Protein AF-A0A2V7FB68-F1 (afdb_monomer)

Mean predicted aligned error: 2.92 Å

Secondary structure (DSSP, 8-state):
--HHHHHHHHHHHHHHTSS--SPPS-EEEEE--SPBPTTT-SB--TTSEEEEEE-TTS-EEEEEHHHHHHHHHHHHHHS--

Foldseek 3Di:
DDLVVLLVQLVVCCVVVLDPLDAFPDKDKAAFPQDAQSRPRHGRHRPFIWIWGAGPVGDIHIHGPSSVVSNNVVSVVVDDD

pLDDT: mean 94.49, std 9.06, range [49.38, 98.81]

Structure (mmCIF, N/CA/C/O backbone):
data_AF-A0A2V7FB68-F1
#
_entry.id   AF-A0A2V7FB68-F1
#
loop_
_atom_site.group_PDB
_atom_site.id
_atom_site.type_symbol
_atom_site.label_atom_id
_atom_site.label_alt_id
_atom_site.label_comp_id
_atom_site.label_asym_id
_atom_site.label_entity_id
_atom_site.label_seq_id
_atom_site.pdbx_PDB_ins_code
_atom_site.Cartn_x
_atom_site.Cartn_y
_atom_site.Cartn_z
_atom_site.occupancy
_atom_site.B_iso_or_equiv
_atom_site.auth_seq_id
_atom_site.auth_comp_id
_atom_site.auth_asym_id
_atom_site.auth_atom_id
_atom_site.pdbx_PDB_model_num
ATOM 1 N N . MET A 1 1 ? -7.878 -2.313 10.286 1.00 75.56 1 MET A N 1
ATOM 2 C CA . MET A 1 1 ? -7.776 -3.789 10.151 1.00 75.56 1 MET A CA 1
ATOM 3 C C . MET A 1 1 ? -6.595 -4.239 11.002 1.00 75.56 1 MET A C 1
ATOM 5 O O . MET A 1 1 ? -5.677 -3.443 11.121 1.00 75.56 1 MET A O 1
ATOM 9 N N . ASN A 1 2 ? -6.608 -5.423 11.624 1.00 92.94 2 ASN A N 1
ATOM 10 C CA . ASN A 1 2 ? -5.414 -5.906 12.339 1.00 92.94 2 ASN A CA 1
ATOM 11 C C . ASN A 1 2 ? -4.315 -6.321 11.335 1.00 92.94 2 ASN A C 1
ATOM 13 O O . ASN A 1 2 ? -4.640 -6.745 10.224 1.00 92.94 2 ASN A O 1
ATOM 17 N N . LEU A 1 3 ? -3.048 -6.217 11.735 1.00 93.44 3 LEU A N 1
ATOM 18 C CA . LEU A 1 3 ? -1.854 -6.465 10.929 1.00 93.44 3 LEU A CA 1
ATOM 19 C C . LEU A 1 3 ? -1.809 -7.872 10.321 1.00 93.44 3 LEU A C 1
ATOM 21 O O . LEU A 1 3 ? -1.518 -7.997 9.136 1.00 93.44 3 LEU A O 1
ATOM 25 N N . ASP A 1 4 ? -2.172 -8.915 11.072 1.00 95.88 4 ASP A N 1
ATOM 26 C CA . ASP A 1 4 ? -2.154 -10.293 10.549 1.00 95.88 4 ASP A CA 1
ATOM 27 C C . ASP A 1 4 ? -3.086 -10.461 9.346 1.00 95.88 4 ASP A C 1
ATOM 29 O O . ASP A 1 4 ? -2.736 -11.082 8.343 1.00 95.88 4 ASP A O 1
ATOM 33 N N . ARG A 1 5 ? -4.2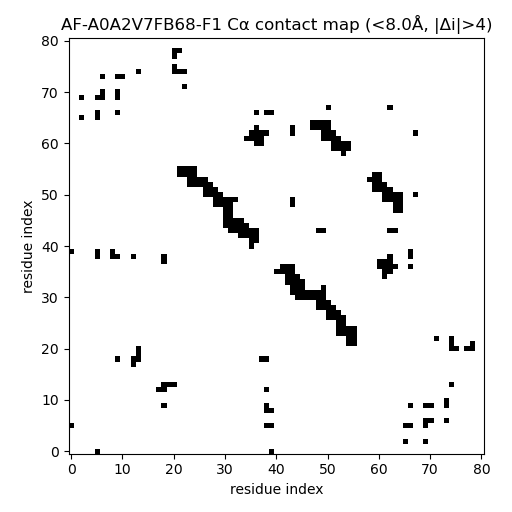61 -9.823 9.405 1.00 96.69 5 ARG A N 1
ATOM 34 C CA . ARG A 1 5 ? -5.208 -9.823 8.288 1.00 96.69 5 ARG A CA 1
ATOM 35 C C . ARG A 1 5 ? -4.706 -8.980 7.116 1.00 96.69 5 ARG A C 1
ATOM 37 O O . ARG A 1 5 ? -4.946 -9.360 5.978 1.00 96.69 5 ARG A O 1
ATOM 44 N N . ILE A 1 6 ? -4.015 -7.865 7.372 1.00 98.06 6 ILE A N 1
ATOM 45 C CA . ILE A 1 6 ? -3.372 -7.069 6.311 1.00 98.06 6 ILE A CA 1
ATOM 46 C C . ILE A 1 6 ? -2.360 -7.933 5.561 1.00 98.06 6 ILE A C 1
ATOM 48 O O . ILE A 1 6 ? -2.434 -8.022 4.341 1.00 98.06 6 ILE A O 1
ATOM 52 N N . ARG A 1 7 ? -1.474 -8.623 6.281 1.00 97.50 7 ARG A N 1
ATOM 53 C CA . ARG A 1 7 ? -0.451 -9.491 5.685 1.00 97.50 7 ARG A CA 1
ATOM 54 C C . ARG A 1 7 ? -1.052 -10.634 4.870 1.00 97.50 7 ARG A C 1
ATOM 56 O O . ARG A 1 7 ? -0.569 -10.903 3.776 1.00 97.50 7 ARG A O 1
ATOM 63 N N . ALA A 1 8 ? -2.110 -11.273 5.371 1.00 97.19 8 ALA A N 1
ATOM 64 C CA . ALA A 1 8 ? -2.803 -12.332 4.639 1.00 97.19 8 ALA A CA 1
ATOM 65 C C . ALA A 1 8 ? -3.387 -11.828 3.306 1.00 97.19 8 ALA A C 1
ATOM 67 O O . ALA A 1 8 ? -3.133 -12.431 2.270 1.00 97.19 8 ALA A O 1
ATOM 68 N N . VAL A 1 9 ? -4.090 -10.688 3.325 1.00 98.19 9 VAL A N 1
ATOM 69 C CA . VAL A 1 9 ? -4.690 -10.094 2.115 1.00 98.19 9 VAL A CA 1
ATOM 70 C C . VAL A 1 9 ? -3.626 -9.614 1.128 1.00 98.19 9 VAL A C 1
ATOM 72 O O . VAL A 1 9 ? -3.793 -9.763 -0.076 1.00 98.19 9 VAL A O 1
ATOM 75 N N . VAL A 1 10 ? -2.522 -9.046 1.621 1.00 98.25 10 VAL A N 1
ATOM 76 C CA . VAL A 1 10 ? -1.390 -8.653 0.772 1.00 98.25 10 VAL A CA 1
ATOM 77 C C . VAL A 1 10 ? -0.839 -9.859 0.016 1.00 98.25 10 VAL A C 1
ATOM 79 O O . VAL A 1 10 ? -0.685 -9.773 -1.196 1.00 98.25 10 VAL A O 1
ATOM 82 N N . ARG A 1 11 ? -0.572 -10.973 0.709 1.00 97.00 11 ARG A N 1
ATOM 83 C CA . ARG A 1 11 ? -0.055 -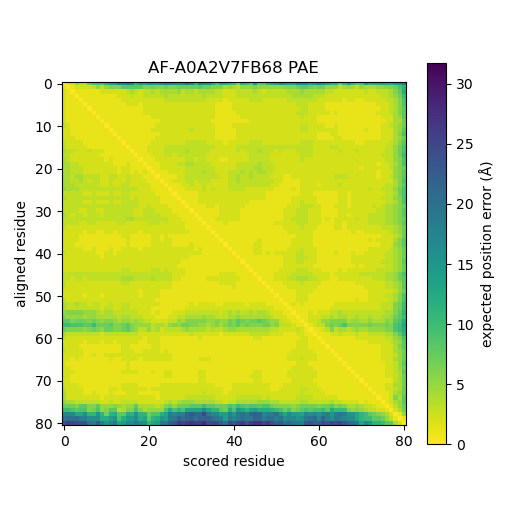12.196 0.074 1.00 97.00 11 ARG A CA 1
ATOM 84 C C . ARG A 1 11 ? -1.029 -12.740 -0.962 1.00 97.00 11 ARG A C 1
ATOM 86 O O . ARG A 1 11 ? -0.627 -12.969 -2.090 1.00 97.00 11 ARG A O 1
ATOM 93 N N . GLU A 1 12 ? -2.308 -12.842 -0.607 1.00 97.38 12 GLU A N 1
ATOM 94 C CA . GLU A 1 12 ? -3.360 -13.284 -1.528 1.00 97.38 12 GLU A CA 1
ATOM 95 C C . GLU A 1 12 ? -3.403 -12.435 -2.807 1.00 97.38 12 GLU A C 1
ATOM 97 O O . GLU A 1 12 ? -3.408 -12.985 -3.904 1.00 97.38 12 GLU A O 1
ATOM 102 N N . LYS A 1 13 ? -3.375 -11.102 -2.678 1.00 97.81 13 LYS A N 1
ATOM 103 C CA . LYS A 1 13 ? -3.412 -10.187 -3.829 1.00 97.81 13 LYS A CA 1
ATOM 104 C C . LYS A 1 13 ? -2.117 -10.192 -4.647 1.00 97.81 13 LYS A C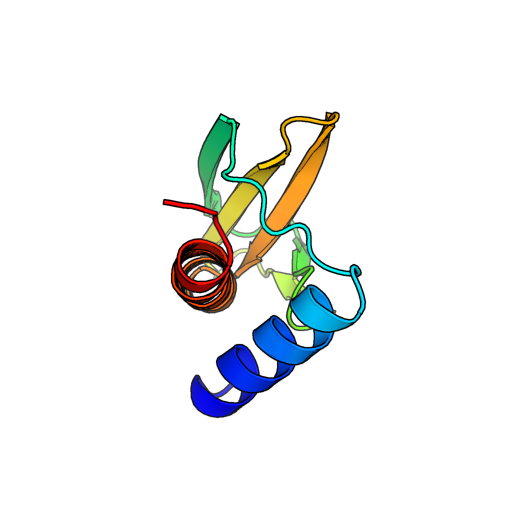 1
ATOM 106 O O . LYS A 1 13 ? -2.166 -9.959 -5.850 1.00 97.81 13 LYS A O 1
ATOM 111 N N . LEU A 1 14 ? -0.964 -10.421 -4.020 1.00 96.44 14 LEU A N 1
ATOM 112 C CA . LEU A 1 14 ? 0.299 -10.596 -4.741 1.00 96.44 14 LEU A CA 1
ATOM 113 C C . LEU A 1 14 ? 0.295 -11.911 -5.539 1.00 96.44 14 LEU A C 1
ATOM 115 O O . LEU A 1 14 ? 0.672 -11.911 -6.708 1.00 96.44 14 LEU A O 1
ATOM 119 N N . ASP A 1 15 ? -0.192 -13.002 -4.941 1.00 95.75 15 ASP A N 1
ATOM 120 C CA . ASP A 1 15 ? -0.291 -14.318 -5.584 1.00 95.75 15 ASP A CA 1
ATOM 121 C C . ASP A 1 15 ? -1.314 -14.330 -6.735 1.00 95.75 15 ASP A C 1
ATOM 123 O O . ASP A 1 15 ? -1.088 -14.980 -7.758 1.00 95.75 15 ASP A O 1
ATOM 127 N N . SER A 1 16 ? -2.432 -13.603 -6.599 1.00 96.38 16 SER A N 1
ATOM 128 C CA . SER A 1 16 ? -3.450 -13.467 -7.655 1.00 96.38 16 SER A CA 1
ATOM 129 C C . SER A 1 16 ? -3.054 -12.494 -8.771 1.00 96.38 16 SER A C 1
ATOM 131 O O . SER A 1 16 ? -3.648 -12.526 -9.850 1.00 96.38 16 SER A O 1
ATOM 133 N N . GLY A 1 17 ? -2.058 -11.634 -8.530 1.00 94.00 17 GLY A N 1
ATOM 134 C CA . GLY A 1 17 ? -1.653 -10.557 -9.434 1.00 94.00 17 GLY A CA 1
ATOM 135 C C . GLY A 1 17 ? -2.495 -9.278 -9.329 1.00 94.00 17 GLY A C 1
ATOM 136 O O . GLY A 1 17 ? -2.296 -8.361 -10.126 1.00 94.00 17 GLY A O 1
ATOM 137 N N . ASP A 1 18 ? -3.403 -9.186 -8.352 1.00 94.88 18 ASP A N 1
ATOM 138 C CA . ASP A 1 18 ? -4.191 -7.977 -8.068 1.00 94.88 18 ASP A CA 1
ATOM 139 C C . ASP A 1 18 ? -3.353 -6.858 -7.432 1.00 94.88 18 ASP A C 1
ATOM 141 O O . ASP A 1 18 ? -3.705 -5.679 -7.520 1.00 94.88 18 ASP A O 1
ATOM 145 N N . LEU A 1 19 ? -2.239 -7.215 -6.787 1.00 95.31 19 LEU A N 1
ATOM 146 C CA . LEU A 1 19 ? -1.191 -6.284 -6.393 1.00 95.31 19 LEU A CA 1
ATOM 147 C C . LEU A 1 19 ? 0.105 -6.600 -7.147 1.00 95.31 19 LEU A C 1
ATOM 149 O O . LEU A 1 19 ? 0.544 -7.749 -7.156 1.00 95.31 19 LEU A O 1
ATOM 153 N N . PRO A 1 20 ? 0.759 -5.591 -7.740 1.00 94.06 20 PRO A N 1
ATOM 154 C CA . PRO A 1 20 ? 2.062 -5.774 -8.360 1.00 94.06 20 PRO A CA 1
ATOM 155 C C . PRO A 1 20 ? 3.165 -5.939 -7.296 1.00 94.06 20 PRO A C 1
ATOM 157 O O . PRO A 1 20 ? 3.117 -5.259 -6.266 1.00 94.06 20 PRO A O 1
ATOM 160 N N . PRO A 1 21 ? 4.182 -6.793 -7.521 1.00 94.81 21 PRO A N 1
ATOM 161 C CA . PRO A 1 21 ? 5.371 -6.867 -6.667 1.00 94.81 21 PRO A CA 1
ATOM 162 C C . PRO A 1 21 ? 6.412 -5.773 -6.979 1.00 94.81 21 PRO A C 1
ATOM 164 O O . PRO A 1 21 ? 7.389 -5.608 -6.243 1.00 94.81 21 PRO A O 1
ATOM 167 N N . GLU A 1 22 ? 6.260 -5.030 -8.078 1.00 94.62 22 GLU A N 1
ATOM 168 C CA . GLU A 1 22 ? 7.232 -4.019 -8.485 1.00 94.62 22 GLU A CA 1
ATOM 169 C C . GLU A 1 22 ? 7.361 -2.883 -7.457 1.00 94.62 22 GLU A C 1
ATOM 171 O O . GLU A 1 22 ? 6.380 -2.346 -6.940 1.00 94.62 22 GLU A O 1
ATOM 176 N N . LYS A 1 23 ? 8.608 -2.475 -7.187 1.00 94.25 23 LYS A N 1
ATOM 177 C CA . LYS A 1 23 ? 8.906 -1.323 -6.330 1.00 94.25 23 LYS A CA 1
ATOM 178 C C . LYS A 1 23 ? 8.298 -0.046 -6.922 1.00 94.25 23 LYS A C 1
ATOM 180 O O . LYS A 1 23 ? 8.424 0.193 -8.122 1.00 94.25 23 LYS A O 1
ATOM 185 N N . CYS A 1 24 ? 7.724 0.804 -6.069 1.00 95.62 24 CYS A N 1
ATOM 186 C CA . CYS A 1 24 ? 7.281 2.142 -6.468 1.00 95.62 24 CYS A CA 1
ATOM 187 C C . CYS A 1 24 ? 8.441 2.956 -7.062 1.00 95.62 24 CYS A C 1
ATOM 189 O O . CYS A 1 24 ? 9.558 2.915 -6.539 1.00 95.62 24 CYS A O 1
ATOM 191 N N . LEU A 1 25 ? 8.166 3.752 -8.096 1.00 96.25 25 LEU A N 1
ATOM 192 C CA . LEU A 1 25 ? 9.112 4.763 -8.576 1.00 96.25 25 LEU A CA 1
ATOM 193 C C . LEU A 1 25 ? 9.286 5.865 -7.530 1.00 96.25 25 LEU A C 1
ATOM 195 O O . LEU A 1 25 ? 10.407 6.216 -7.163 1.00 96.25 25 LEU A O 1
ATOM 199 N N . ILE A 1 26 ? 8.159 6.369 -7.026 1.00 97.06 26 ILE A N 1
ATOM 200 C CA . ILE A 1 26 ? 8.082 7.400 -5.997 1.00 97.06 26 ILE A CA 1
ATOM 201 C C . ILE A 1 26 ? 6.955 7.031 -5.028 1.00 97.06 26 ILE A C 1
ATOM 203 O O . ILE A 1 26 ? 5.937 6.453 -5.423 1.00 97.06 26 ILE A O 1
ATOM 207 N N . THR A 1 27 ? 7.153 7.357 -3.751 1.00 97.94 27 THR A N 1
ATOM 208 C CA . THR A 1 27 ? 6.122 7.246 -2.718 1.00 97.94 27 THR A CA 1
ATOM 209 C C . THR A 1 27 ? 5.906 8.603 -2.057 1.00 97.94 27 THR A C 1
ATOM 211 O O . THR A 1 27 ? 6.869 9.233 -1.616 1.00 97.94 27 THR A O 1
ATOM 214 N N . TRP A 1 28 ? 4.649 9.030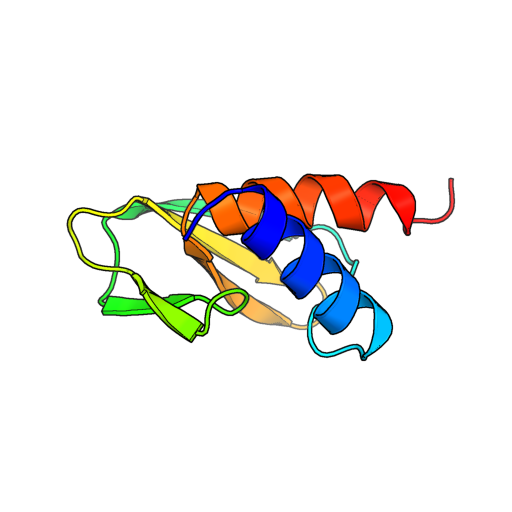 -1.941 1.00 98.38 28 TRP A N 1
ATOM 215 C CA . TRP A 1 28 ? 4.250 10.219 -1.185 1.00 98.38 28 TRP A CA 1
ATOM 216 C C . TRP A 1 28 ? 3.435 9.824 0.039 1.00 98.38 28 TRP A C 1
ATOM 218 O O . TRP A 1 28 ? 2.698 8.840 0.016 1.00 98.38 28 TRP A O 1
ATOM 228 N N . PHE A 1 29 ? 3.571 10.613 1.102 1.00 98.19 29 PHE A N 1
ATOM 229 C CA . PHE A 1 29 ? 2.842 10.430 2.351 1.00 98.19 29 PHE A CA 1
ATOM 230 C C . PHE A 1 29 ? 2.095 11.717 2.681 1.00 98.19 29 PHE A C 1
ATOM 232 O O . PHE A 1 29 ? 2.692 12.795 2.705 1.00 98.19 29 PHE A O 1
ATOM 239 N N . GLY A 1 30 ? 0.8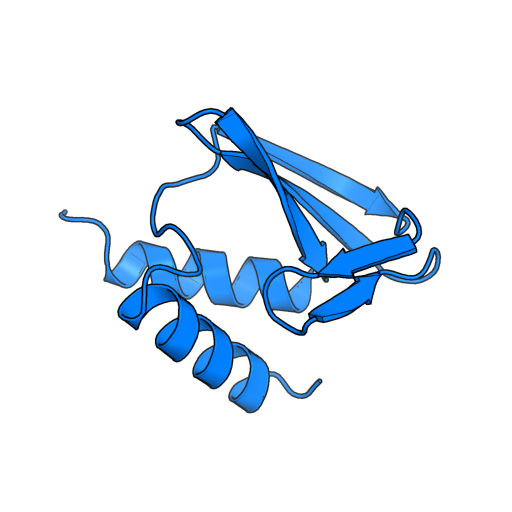01 11.600 2.957 1.00 98.31 30 GLY A N 1
ATOM 240 C CA . GLY A 1 30 ? -0.047 12.740 3.283 1.00 98.31 30 GLY A CA 1
ATOM 241 C C . GLY A 1 30 ? -1.357 12.331 3.957 1.00 98.31 30 GLY A C 1
ATOM 242 O O . GLY A 1 30 ? -1.570 11.147 4.221 1.00 98.31 30 GLY A O 1
ATOM 243 N N . PRO A 1 31 ? -2.230 13.302 4.273 1.00 98.56 31 PRO A N 1
ATOM 244 C CA . PRO A 1 31 ? -3.580 13.022 4.757 1.00 98.56 31 PRO A CA 1
ATOM 245 C C . PRO A 1 31 ? -4.408 12.276 3.707 1.00 98.56 31 PRO A C 1
ATOM 247 O O . PRO A 1 31 ? -4.248 12.521 2.512 1.00 98.56 31 PRO A O 1
ATOM 250 N N . GLY A 1 32 ? -5.332 11.423 4.152 1.00 98.38 32 GLY A N 1
ATOM 251 C CA . GLY A 1 32 ? -6.205 10.678 3.249 1.00 98.38 32 GLY A CA 1
ATOM 252 C C . GLY A 1 32 ? -7.083 11.544 2.348 1.00 98.38 32 GLY A C 1
ATOM 253 O O . GLY A 1 32 ? -7.7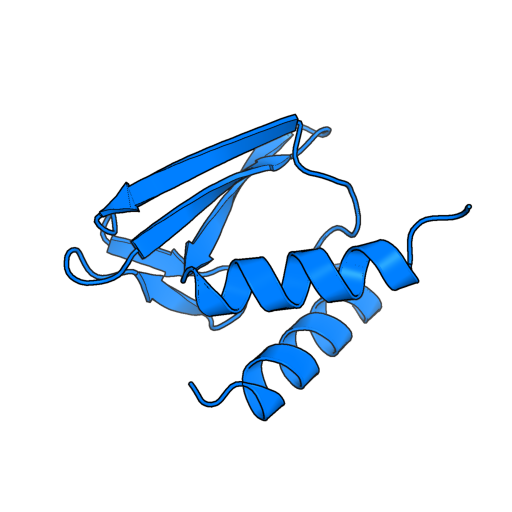76 12.461 2.790 1.00 98.38 32 GLY A O 1
ATOM 254 N N . SER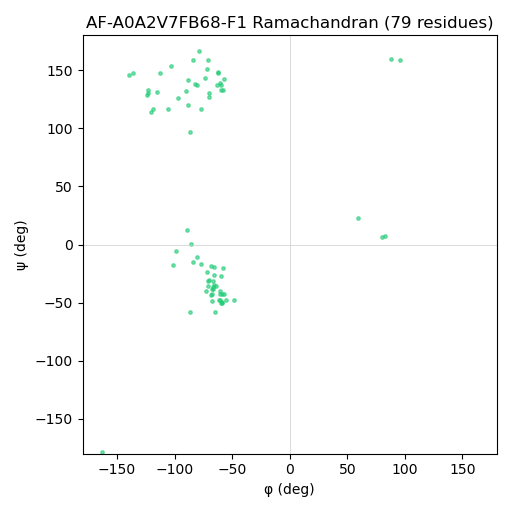 A 1 33 ? -7.097 11.195 1.068 1.00 98.00 33 SER A N 1
ATOM 255 C CA . SER A 1 33 ? -7.860 11.853 0.005 1.00 98.00 33 SER A CA 1
ATOM 256 C C . SER A 1 33 ? -9.304 11.353 -0.137 1.00 98.00 33 SER A C 1
ATOM 258 O O . SER A 1 33 ? -10.039 11.815 -1.011 1.00 98.00 33 SER A O 1
ATOM 260 N N . GLY A 1 34 ? -9.735 10.394 0.690 1.00 98.31 34 GLY A N 1
ATOM 261 C CA . GLY A 1 34 ? -11.045 9.747 0.578 1.00 98.31 34 GLY A CA 1
ATOM 262 C C . GLY A 1 34 ? -11.115 8.642 -0.482 1.00 98.31 34 GLY A C 1
ATOM 263 O O . GLY A 1 34 ? -12.195 8.109 -0.738 1.00 98.31 34 GLY A O 1
ATOM 264 N N . GLN A 1 35 ? -9.989 8.281 -1.099 1.00 98.44 35 GLN A N 1
ATOM 265 C CA . GLN A 1 35 ? -9.897 7.172 -2.050 1.00 98.44 35 GLN A CA 1
ATOM 266 C C . GLN A 1 35 ? -9.835 5.809 -1.348 1.00 98.44 35 GLN A C 1
ATOM 268 O O . GLN A 1 35 ? -9.626 5.718 -0.139 1.00 98.44 35 GLN A O 1
ATOM 273 N N . LEU A 1 36 ? -10.033 4.728 -2.106 1.00 98.56 36 LEU A N 1
ATOM 274 C CA . LEU A 1 36 ? -9.948 3.370 -1.571 1.00 98.56 36 LEU A CA 1
ATOM 275 C C . LEU A 1 36 ? -8.497 2.902 -1.460 1.00 98.56 36 LEU A C 1
ATOM 277 O O . LEU A 1 36 ? -7.704 3.047 -2.388 1.00 98.56 36 LEU A O 1
ATOM 281 N N . CYS A 1 37 ? -8.182 2.255 -0.341 1.00 98.69 37 CYS A N 1
ATOM 282 C CA . CYS A 1 37 ? -6.948 1.502 -0.201 1.00 98.69 37 CYS A CA 1
ATOM 283 C C . CYS A 1 37 ? -6.992 0.239 -1.068 1.00 98.69 37 CYS A C 1
ATOM 285 O O . CYS A 1 37 ? -7.882 -0.591 -0.897 1.00 98.69 37 CYS A O 1
ATOM 287 N N . VAL A 1 38 ? -5.987 0.037 -1.922 1.00 98.25 38 VAL A N 1
ATOM 288 C CA . VAL A 1 38 ? -5.913 -1.117 -2.840 1.00 98.25 38 VAL A CA 1
ATOM 289 C C . VAL A 1 38 ? -5.751 -2.471 -2.126 1.00 98.25 38 VAL A C 1
ATOM 291 O O . VAL A 1 38 ? -6.058 -3.514 -2.694 1.00 98.25 38 VAL A O 1
ATOM 294 N N . VAL A 1 39 ? -5.305 -2.468 -0.863 1.00 98.31 39 VAL A N 1
ATOM 295 C CA . VAL A 1 39 ? -5.160 -3.684 -0.042 1.00 98.31 39 VAL A CA 1
ATOM 296 C C . VAL A 1 39 ? -6.459 -4.023 0.674 1.00 98.31 39 VAL A C 1
ATOM 298 O O . VAL A 1 39 ? -6.965 -5.130 0.545 1.00 98.31 39 VAL A O 1
ATOM 301 N N . CYS A 1 40 ? -6.978 -3.102 1.491 1.00 98.00 40 CYS A N 1
ATOM 302 C CA . CYS A 1 40 ? -8.093 -3.411 2.387 1.00 98.00 40 CYS A CA 1
ATOM 303 C C . CYS A 1 40 ? -9.462 -2.973 1.862 1.00 98.00 40 CYS A C 1
ATOM 305 O O . CYS A 1 40 ? -10.459 -3.251 2.530 1.00 98.00 40 CYS A O 1
ATOM 307 N N . GLU A 1 41 ? -9.491 -2.275 0.723 1.00 97.69 41 GLU A N 1
ATOM 308 C CA . GLU A 1 41 ? -10.689 -1.814 0.008 1.00 97.69 41 GLU A CA 1
ATOM 309 C C . GLU A 1 41 ? -11.591 -0.892 0.843 1.00 97.69 41 GLU A C 1
ATOM 311 O O . GLU A 1 41 ? -12.781 -0.733 0.583 1.00 97.69 41 GLU A O 1
ATOM 316 N N . ARG A 1 42 ? -11.016 -0.242 1.862 1.00 98.19 42 ARG A N 1
ATOM 317 C CA . ARG A 1 42 ? -11.688 0.781 2.672 1.00 98.19 42 ARG A CA 1
ATOM 318 C C . ARG A 1 42 ? -11.216 2.164 2.269 1.00 98.19 42 ARG A C 1
ATOM 320 O O . ARG A 1 42 ? -10.077 2.333 1.840 1.00 98.19 42 ARG A O 1
ATOM 327 N N . VAL A 1 43 ? -12.085 3.143 2.490 1.00 98.50 43 VAL A N 1
ATOM 328 C CA . VAL A 1 43 ? -11.766 4.564 2.336 1.00 98.50 43 VAL A CA 1
ATOM 329 C C . VAL A 1 43 ? -10.584 4.938 3.233 1.00 98.50 43 VAL A C 1
ATOM 331 O O . VAL A 1 43 ? -10.559 4.584 4.413 1.00 98.50 43 VAL A O 1
ATOM 334 N N . ILE A 1 44 ? -9.619 5.655 2.662 1.00 98.69 44 ILE A N 1
ATOM 335 C CA . ILE A 1 44 ? -8.527 6.318 3.370 1.00 98.69 44 ILE A CA 1
ATOM 336 C C . ILE A 1 44 ? -9.043 7.693 3.781 1.00 98.69 44 ILE A C 1
ATOM 338 O O . ILE A 1 44 ? -9.122 8.619 2.971 1.00 98.69 44 ILE A O 1
ATOM 342 N N . ALA A 1 45 ? -9.509 7.796 5.022 1.00 98.38 45 ALA A N 1
ATOM 343 C CA . ALA A 1 45 ? -10.122 9.012 5.532 1.00 98.38 45 ALA A CA 1
ATOM 344 C C . ALA A 1 45 ? -9.068 10.108 5.731 1.00 98.38 45 ALA A C 1
ATOM 346 O O . ALA A 1 45 ? -7.899 9.813 5.942 1.00 98.38 45 ALA A O 1
ATOM 347 N N . ALA A 1 46 ? -9.478 11.377 5.769 1.00 98.19 46 ALA A N 1
ATOM 348 C CA . ALA A 1 46 ? -8.557 12.500 5.992 1.00 98.19 46 ALA A CA 1
ATOM 349 C C . ALA A 1 46 ? -7.762 12.423 7.315 1.00 98.19 46 ALA A C 1
ATOM 351 O O . ALA A 1 46 ? -6.731 13.075 7.451 1.00 98.19 46 ALA A O 1
ATOM 352 N N . ALA A 1 47 ? -8.241 11.637 8.287 1.00 97.94 47 ALA A N 1
ATOM 353 C CA . ALA A 1 47 ? -7.544 11.361 9.544 1.00 97.94 47 ALA A CA 1
ATOM 354 C C . ALA A 1 47 ? -6.505 10.225 9.441 1.00 97.94 47 ALA A C 1
ATOM 356 O O . ALA A 1 47 ? -5.683 10.069 10.342 1.00 97.94 47 ALA A O 1
ATOM 357 N N . ASP A 1 48 ? -6.550 9.429 8.373 1.00 98.25 48 ASP A N 1
ATOM 358 C CA . ASP A 1 48 ? -5.565 8.396 8.075 1.00 98.25 48 ASP A CA 1
ATOM 359 C C . ASP A 1 48 ? -4.355 9.002 7.344 1.00 98.25 48 ASP A C 1
ATOM 361 O O . ASP A 1 48 ? -4.453 10.041 6.686 1.00 98.25 48 ASP A O 1
ATOM 365 N N . ILE A 1 49 ? -3.219 8.303 7.404 1.00 98.56 49 ILE A N 1
ATOM 366 C CA . ILE A 1 49 ? -2.083 8.561 6.515 1.00 98.56 49 ILE A CA 1
ATOM 367 C C . ILE A 1 49 ? -2.266 7.731 5.244 1.00 98.56 49 ILE A C 1
ATOM 369 O O . ILE A 1 49 ? -2.317 6.495 5.295 1.00 98.56 49 ILE A O 1
ATOM 373 N N . GLU A 1 50 ? -2.335 8.428 4.117 1.00 98.75 50 GLU A N 1
ATOM 374 C CA . GLU A 1 50 ? -2.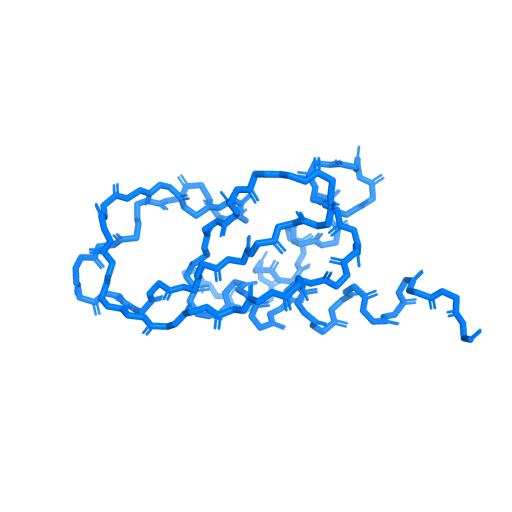307 7.862 2.778 1.00 98.75 50 GLU A CA 1
ATOM 375 C C . GLU A 1 50 ? -0.874 7.766 2.269 1.00 98.75 50 GLU A C 1
ATOM 377 O O . GLU A 1 50 ? -0.100 8.724 2.336 1.00 98.75 50 GLU A O 1
ATOM 382 N N . CYS A 1 51 ? -0.544 6.592 1.743 1.00 98.69 51 CYS A N 1
ATOM 383 C CA . CYS A 1 51 ? 0.650 6.365 0.952 1.00 98.69 51 CYS A CA 1
ATOM 384 C C . CYS A 1 51 ? 0.234 6.242 -0.507 1.00 98.69 51 CYS A C 1
ATOM 386 O O . CYS A 1 51 ? -0.479 5.303 -0.875 1.00 98.69 51 CYS A O 1
ATOM 388 N N . GLU A 1 52 ? 0.699 7.168 -1.331 1.00 98.50 52 GLU A N 1
ATOM 389 C CA . GLU A 1 52 ? 0.547 7.101 -2.778 1.00 98.50 52 GLU A CA 1
ATOM 390 C C . GLU A 1 52 ? 1.828 6.511 -3.373 1.00 98.50 52 GLU A C 1
ATOM 392 O O . GLU A 1 52 ? 2.924 6.988 -3.088 1.00 98.50 52 GLU A O 1
ATOM 397 N N . CYS A 1 53 ? 1.700 5.457 -4.174 1.00 97.88 53 CYS A N 1
ATOM 398 C CA . CYS A 1 53 ? 2.805 4.741 -4.809 1.00 97.88 53 CYS A CA 1
ATOM 399 C C . CYS A 1 53 ? 2.665 4.829 -6.327 1.00 97.88 53 CYS A C 1
ATOM 401 O O . CYS A 1 53 ? 1.701 4.311 -6.899 1.00 97.88 53 CYS A O 1
ATOM 403 N N . GLU A 1 54 ? 3.632 5.471 -6.979 1.00 97.38 54 GLU A N 1
ATOM 404 C CA . GLU A 1 54 ? 3.713 5.510 -8.437 1.00 97.38 54 GLU A CA 1
ATOM 405 C C . GLU A 1 54 ? 4.247 4.180 -8.965 1.00 97.38 54 GLU A C 1
ATOM 407 O O . GLU A 1 54 ? 5.379 3.782 -8.672 1.00 97.38 54 GLU A O 1
ATOM 412 N N . HIS A 1 55 ? 3.424 3.480 -9.741 1.00 93.31 55 HIS A N 1
ATOM 413 C CA . HIS A 1 55 ? 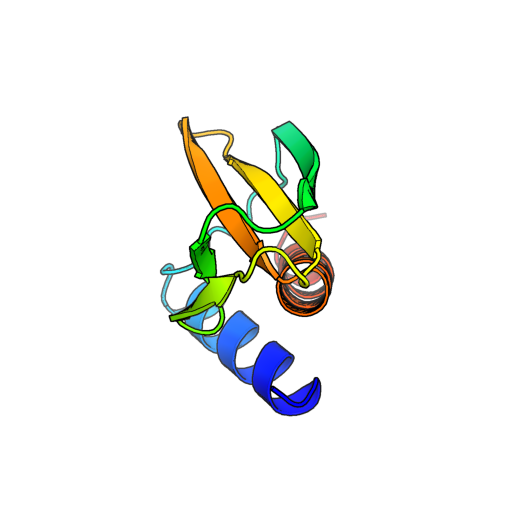3.777 2.175 -10.271 1.00 93.31 55 HIS A CA 1
ATOM 414 C C . HIS A 1 55 ? 4.637 2.307 -11.548 1.00 93.31 55 HIS A C 1
ATOM 416 O O . HIS A 1 55 ? 4.302 3.114 -12.418 1.00 93.31 55 HIS A O 1
ATOM 422 N N . PRO A 1 56 ? 5.700 1.495 -11.741 1.00 91.44 56 PRO A N 1
ATOM 423 C CA . PRO A 1 56 ? 6.599 1.619 -12.898 1.00 91.44 56 PRO A CA 1
ATOM 424 C C . PRO A 1 56 ? 5.936 1.458 -14.268 1.00 91.44 56 PRO A C 1
ATOM 426 O O . PRO A 1 56 ? 6.414 2.007 -15.257 1.00 91.44 56 PRO A O 1
ATOM 429 N N . ARG A 1 57 ? 4.825 0.713 -14.342 1.00 89.38 57 ARG A N 1
ATOM 430 C CA . ARG A 1 57 ? 4.030 0.546 -15.575 1.00 89.38 57 ARG A CA 1
ATOM 431 C C . ARG A 1 57 ? 2.939 1.616 -15.739 1.00 89.38 57 ARG A C 1
ATOM 433 O O . ARG A 1 57 ? 2.062 1.469 -16.585 1.00 89.38 57 ARG A O 1
ATOM 440 N N . GLY A 1 58 ? 2.993 2.674 -14.934 1.00 88.31 58 GLY A N 1
ATOM 441 C CA . GLY A 1 58 ? 1.986 3.723 -14.856 1.00 88.31 58 GLY A CA 1
ATOM 442 C C . GLY A 1 58 ? 0.871 3.404 -13.860 1.00 88.31 58 GLY A C 1
ATOM 443 O O . GLY A 1 58 ? 0.638 2.249 -13.499 1.00 88.31 58 GLY A O 1
ATOM 444 N N . GLY A 1 59 ? 0.178 4.459 -13.433 1.00 92.00 59 GLY A N 1
ATOM 445 C CA . GLY A 1 59 ? -0.878 4.398 -12.425 1.00 92.00 59 GLY A CA 1
ATOM 446 C C . GLY A 1 59 ? -0.384 4.725 -11.015 1.00 92.00 59 GLY A C 1
ATOM 447 O O . GLY A 1 59 ? 0.806 4.650 -10.710 1.00 92.00 59 GLY A O 1
ATOM 448 N N . LEU A 1 60 ? -1.331 5.107 -10.159 1.00 95.44 60 LEU A N 1
ATOM 449 C CA . LEU A 1 60 ? -1.071 5.479 -8.773 1.00 95.44 60 LEU A CA 1
ATOM 450 C C . LEU A 1 60 ? -1.864 4.561 -7.847 1.00 95.44 60 LEU A C 1
ATOM 452 O O . LEU A 1 60 ? -3.097 4.580 -7.845 1.00 95.44 60 LEU A O 1
ATOM 456 N N . MET A 1 61 ? -1.147 3.754 -7.072 1.00 97.75 61 MET A N 1
ATOM 457 C CA . MET A 1 61 ? -1.735 2.901 -6.047 1.00 97.75 61 MET A CA 1
ATOM 458 C C . MET A 1 61 ? -1.827 3.662 -4.732 1.00 97.75 61 MET A C 1
ATOM 460 O O . MET A 1 61 ? -0.924 4.418 -4.379 1.00 97.75 61 MET A O 1
ATOM 464 N N . ARG A 1 62 ? -2.916 3.440 -4.000 1.00 98.62 62 ARG A N 1
ATOM 465 C CA . ARG A 1 62 ? -3.223 4.160 -2.764 1.00 98.62 62 ARG A CA 1
ATOM 466 C C . ARG A 1 62 ? -3.397 3.201 -1.615 1.00 98.62 62 ARG A C 1
ATOM 468 O O . ARG A 1 62 ? -4.107 2.201 -1.725 1.00 98.62 62 ARG A O 1
ATOM 475 N N . PHE A 1 63 ? -2.767 3.511 -0.497 1.00 98.75 63 PHE A N 1
ATOM 476 C CA . PHE A 1 63 ? -2.746 2.642 0.663 1.00 98.75 63 PHE A CA 1
ATOM 477 C C . PHE A 1 63 ? -2.985 3.440 1.935 1.00 98.75 63 PHE A C 1
ATOM 479 O O . PHE A 1 63 ? -2.490 4.552 2.080 1.00 98.75 63 PHE A O 1
ATOM 486 N N . HIS A 1 64 ? -3.630 2.822 2.922 1.00 98.81 64 HIS A N 1
ATOM 487 C CA . HIS A 1 64 ? -3.343 3.185 4.308 1.00 98.81 64 HIS A CA 1
ATOM 488 C C . HIS A 1 64 ? -1.876 2.877 4.622 1.00 98.81 64 HIS A C 1
ATOM 490 O O . HIS A 1 64 ? -1.362 1.851 4.171 1.00 98.81 64 HIS A O 1
ATOM 496 N N . GLN A 1 65 ? -1.240 3.665 5.487 1.00 98.19 65 GLN A N 1
ATOM 497 C CA . GLN A 1 65 ? 0.159 3.459 5.889 1.00 98.19 65 GLN A CA 1
ATOM 498 C C . GLN A 1 65 ? 0.497 2.017 6.305 1.00 98.19 65 GLN A C 1
ATOM 500 O O . GLN A 1 65 ? 1.475 1.445 5.829 1.00 98.19 65 GLN A O 1
ATOM 505 N N . ALA A 1 66 ? -0.325 1.391 7.154 1.00 98.19 66 ALA A N 1
ATOM 506 C CA . ALA A 1 66 ? -0.087 0.011 7.590 1.00 98.19 66 ALA A CA 1
ATOM 507 C C . ALA A 1 66 ? -0.233 -1.014 6.448 1.00 98.19 66 ALA A C 1
ATOM 509 O O . ALA A 1 66 ? 0.443 -2.040 6.442 1.00 98.19 66 ALA A O 1
ATOM 510 N N . CYS A 1 67 ? -1.107 -0.736 5.477 1.00 98.62 67 CYS A N 1
ATOM 511 C CA . CYS A 1 67 ? -1.279 -1.583 4.300 1.00 98.62 67 CYS A CA 1
ATOM 512 C C . CYS A 1 67 ? -0.096 -1.449 3.339 1.00 98.62 67 CYS A C 1
ATOM 514 O O . CYS A 1 67 ? 0.369 -2.460 2.821 1.00 98.62 67 CYS A O 1
ATOM 516 N N . PHE A 1 68 ? 0.412 -0.226 3.149 1.00 98.38 68 PHE A N 1
ATOM 517 C CA . PHE A 1 68 ? 1.623 0.022 2.373 1.00 98.38 68 PHE A CA 1
ATOM 518 C C . PHE A 1 68 ? 2.816 -0.727 2.961 1.00 98.38 68 PHE A C 1
ATOM 520 O O . PHE A 1 68 ? 3.469 -1.469 2.242 1.00 98.38 68 PHE A O 1
ATOM 527 N N . ALA A 1 69 ? 3.059 -0.596 4.269 1.00 97.62 69 ALA A N 1
ATOM 528 C CA . ALA A 1 69 ? 4.195 -1.242 4.925 1.00 97.62 69 ALA A CA 1
ATOM 529 C C . ALA A 1 69 ? 4.173 -2.773 4.772 1.00 97.62 69 ALA A C 1
ATOM 531 O O . ALA A 1 69 ? 5.198 -3.376 4.475 1.00 97.62 69 ALA A O 1
ATOM 532 N N . ALA A 1 70 ? 3.003 -3.401 4.926 1.00 97.94 70 ALA A N 1
ATOM 533 C CA . ALA A 1 70 ? 2.869 -4.847 4.756 1.00 97.94 70 ALA A CA 1
ATOM 534 C C . ALA A 1 70 ? 3.092 -5.300 3.302 1.00 97.94 70 ALA A C 1
ATOM 536 O O . ALA A 1 70 ? 3.691 -6.349 3.080 1.00 97.94 70 ALA A O 1
ATOM 537 N N . TRP A 1 71 ? 2.616 -4.526 2.322 1.00 97.94 71 TRP A N 1
ATOM 538 C CA . TRP A 1 71 ? 2.886 -4.786 0.906 1.00 97.94 71 TRP A CA 1
ATOM 539 C C . TRP A 1 71 ? 4.362 -4.574 0.558 1.00 97.94 71 TRP A C 1
ATOM 541 O O . TRP A 1 71 ? 4.945 -5.416 -0.118 1.00 97.94 71 TRP A O 1
ATOM 551 N N . ASP A 1 72 ? 4.984 -3.508 1.065 1.00 96.75 72 ASP A N 1
ATOM 552 C CA . ASP A 1 72 ? 6.389 -3.186 0.812 1.00 96.75 72 ASP A CA 1
ATOM 553 C C . ASP A 1 72 ? 7.346 -4.229 1.410 1.00 96.75 72 ASP A C 1
ATOM 555 O O . ASP A 1 72 ? 8.363 -4.545 0.796 1.00 96.75 72 ASP A O 1
ATOM 559 N N . GLU A 1 73 ? 6.997 -4.799 2.568 1.00 96.31 73 GLU A N 1
ATOM 560 C CA . GLU A 1 73 ? 7.671 -5.958 3.167 1.00 96.31 73 GLU A CA 1
ATOM 561 C C . GLU A 1 73 ? 7.499 -7.198 2.271 1.00 96.31 73 GLU A C 1
ATOM 563 O O . GLU A 1 73 ? 8.480 -7.744 1.773 1.00 96.31 73 GLU A O 1
ATOM 568 N N . ALA A 1 74 ? 6.256 -7.599 1.981 1.00 95.75 74 ALA A N 1
ATOM 569 C CA . ALA A 1 74 ? 5.973 -8.838 1.252 1.00 95.75 74 ALA A CA 1
ATOM 570 C C . ALA A 1 74 ? 6.505 -8.850 -0.192 1.00 95.75 74 ALA A C 1
ATOM 572 O O . ALA A 1 74 ? 6.960 -9.885 -0.672 1.00 95.75 74 ALA A O 1
ATOM 573 N N . ARG A 1 75 ? 6.484 -7.713 -0.900 1.00 94.12 75 ARG A N 1
ATOM 574 C CA . ARG A 1 75 ? 6.994 -7.645 -2.279 1.00 94.12 75 ARG A CA 1
ATOM 575 C C . ARG A 1 75 ? 8.509 -7.871 -2.359 1.00 94.12 75 ARG A C 1
ATOM 577 O O . ARG A 1 75 ? 9.004 -8.284 -3.404 1.00 94.12 75 ARG A O 1
ATOM 584 N N . GLN A 1 76 ? 9.255 -7.571 -1.290 1.00 91.06 76 GLN A N 1
ATOM 585 C CA . GLN A 1 76 ? 10.705 -7.788 -1.251 1.00 91.06 76 GLN A CA 1
ATOM 586 C C . GLN A 1 76 ? 11.042 -9.277 -1.195 1.00 91.06 76 GLN A C 1
ATOM 588 O O . GLN A 1 76 ? 12.030 -9.682 -1.796 1.00 91.06 76 GLN A O 1
ATOM 593 N N . ASP A 1 77 ? 10.177 -10.088 -0.582 1.00 85.69 77 ASP A N 1
ATOM 594 C CA . ASP A 1 77 ? 10.309 -11.548 -0.578 1.00 85.69 77 ASP A CA 1
ATOM 595 C C . ASP A 1 77 ? 10.067 -12.165 -1.972 1.00 85.69 77 ASP A C 1
ATOM 597 O O . ASP A 1 77 ? 10.459 -13.304 -2.223 1.00 85.69 77 ASP A O 1
ATOM 601 N N . MET A 1 78 ? 9.422 -11.426 -2.887 1.00 75.44 78 MET A N 1
ATOM 602 C CA . MET A 1 78 ? 9.088 -11.877 -4.248 1.00 75.44 78 MET A CA 1
ATOM 603 C C . MET A 1 78 ? 10.018 -11.337 -5.337 1.00 75.44 78 MET A C 1
ATOM 605 O O . MET A 1 78 ? 10.017 -11.857 -6.455 1.00 75.44 78 MET A O 1
ATOM 609 N N . ALA A 1 79 ? 10.782 -10.280 -5.061 1.00 60.44 79 ALA A N 1
ATOM 610 C CA . ALA A 1 79 ? 11.729 -9.750 -6.030 1.00 60.44 79 ALA A CA 1
ATOM 611 C C . ALA A 1 79 ? 12.892 -10.747 -6.205 1.00 60.44 79 ALA A C 1
ATOM 613 O O . ALA A 1 79 ? 13.464 -11.182 -5.203 1.00 60.44 79 ALA A O 1
ATOM 614 N N . PRO A 1 80 ? 13.272 -11.127 -7.441 1.00 51.16 80 PRO A N 1
ATOM 615 C CA . PRO A 1 80 ? 14.507 -11.875 -7.635 1.00 51.16 80 PRO A CA 1
ATOM 616 C C . PRO A 1 80 ? 15.688 -11.037 -7.121 1.00 51.16 80 PRO A C 1
ATOM 618 O O . PRO A 1 80 ? 15.719 -9.822 -7.336 1.00 51.16 80 PRO A O 1
ATOM 621 N N . ALA A 1 81 ? 16.604 -11.704 -6.412 1.00 49.38 81 ALA A N 1
ATOM 622 C CA . ALA A 1 81 ? 17.823 -11.119 -5.850 1.00 49.38 81 ALA A CA 1
ATOM 623 C C . ALA A 1 81 ? 18.705 -10.432 -6.905 1.00 49.38 81 ALA A C 1
ATOM 625 O O . ALA A 1 81 ? 18.764 -10.939 -8.051 1.00 49.38 81 ALA A O 1
#

Nearest PDB structures (foldseek):
  1f9p-assembly1_A  TM=5.537E-01  e=1.152E+00  Homo sapiens
  6o15-assembly1_B  TM=3.809E-01  e=7.879E+00  Escherichia coli K-12
  8t9s-assembly1_A  TM=3.422E-01  e=6.931E+00  Mycobacterium phage Phaedrus

Solvent-accessible surface area (backbone atoms only — not comparable to full-atom values): 4619 Å² total; per-residue (Å²): 132,60,66,72,60,47,45,52,47,38,51,53,28,44,76,72,60,80,35,79,60,73,70,55,76,47,76,48,78,45,64,16,85,58,48,58,14,78,71,81,70,42,68,25,43,62,90,38,50,25,33,41,31,34,39,82,90,61,62,76,48,38,21,39,50,73,48,42,52,45,42,61,55,55,24,58,79,68,50,83,131

Sequence (81 aa):
MNLDRIRAVVREKLDSGDLPPEKCLITWFGPGSGQLCVVCERVIAAADIECECEHPRGGLMRFHQACFAAWDEARQDMAPA

Radius of gyration: 11.84 Å; Cα contacts (8 Å, |Δi|>4): 141; chains: 1; bounding box: 30×27×28 Å